Protein AF-A0A950BLM0-F1 (afdb_monomer)

Structure (mmCIF, N/CA/C/O backbone):
data_AF-A0A950BLM0-F1
#
_entry.id   AF-A0A950BLM0-F1
#
loop_
_atom_site.group_PDB
_atom_site.id
_atom_site.type_symbol
_atom_site.label_atom_id
_atom_site.label_alt_id
_atom_site.label_comp_id
_atom_site.label_asym_id
_atom_site.label_entity_id
_atom_site.label_seq_id
_atom_site.pdbx_PDB_ins_code
_atom_site.Cartn_x
_atom_site.Cartn_y
_atom_site.Cartn_z
_atom_site.occupancy
_atom_site.B_iso_or_equiv
_atom_site.auth_seq_id
_atom_site.auth_comp_id
_atom_site.auth_asym_id
_atom_site.auth_atom_id
_atom_site.pdbx_PDB_model_num
ATOM 1 N N . MET A 1 1 ? -5.451 -2.356 33.568 1.00 40.09 1 MET A N 1
ATOM 2 C CA . MET A 1 1 ? -4.604 -2.262 32.360 1.00 40.09 1 MET A CA 1
ATOM 3 C C . MET A 1 1 ? -5.274 -1.228 31.482 1.00 40.09 1 MET A C 1
ATOM 5 O O . MET A 1 1 ? -6.328 -1.508 30.925 1.00 40.09 1 MET A O 1
ATOM 9 N N . ASP A 1 2 ? -4.765 -0.004 31.551 1.00 36.59 2 ASP A N 1
ATOM 10 C CA . ASP A 1 2 ? -5.506 1.222 31.256 1.00 36.59 2 ASP A CA 1
ATOM 11 C C . ASP A 1 2 ? -5.728 1.455 29.759 1.00 36.59 2 ASP A C 1
ATOM 13 O O . ASP A 1 2 ? -4.790 1.488 28.964 1.00 36.59 2 ASP A O 1
ATOM 17 N N . GLY A 1 3 ? -6.993 1.670 29.387 1.00 40.91 3 GLY A N 1
ATOM 18 C CA . GLY A 1 3 ? -7.473 1.937 28.026 1.00 40.91 3 GLY A CA 1
ATOM 19 C C . GLY A 1 3 ? -7.147 3.334 27.482 1.00 40.91 3 GLY A C 1
ATOM 20 O O . GLY A 1 3 ? -7.901 3.861 26.670 1.00 40.91 3 GLY A O 1
ATOM 21 N N . GLN A 1 4 ? -6.048 3.949 27.924 1.00 41.41 4 GLN A N 1
ATOM 22 C CA . GLN A 1 4 ? -5.663 5.320 27.560 1.00 41.41 4 GLN A CA 1
ATOM 23 C C . GLN A 1 4 ? -4.484 5.407 26.577 1.00 41.41 4 GLN A C 1
ATOM 25 O O . GLN A 1 4 ? -4.207 6.484 26.066 1.00 41.41 4 GLN A O 1
ATOM 30 N N . GLN A 1 5 ? -3.824 4.292 26.239 1.00 42.59 5 GLN A N 1
ATOM 31 C CA . GLN A 1 5 ? -2.634 4.306 25.368 1.00 42.59 5 GLN A CA 1
ATOM 32 C C . GLN A 1 5 ? -2.903 4.181 23.856 1.00 42.59 5 GLN A C 1
ATOM 34 O O . GLN A 1 5 ? -1.958 4.269 23.079 1.00 42.59 5 GLN A O 1
ATOM 39 N N . VAL A 1 6 ? -4.155 4.032 23.404 1.00 50.41 6 VAL A N 1
ATOM 40 C CA . VAL A 1 6 ? -4.486 3.982 21.955 1.00 50.41 6 VAL A CA 1
ATOM 41 C C . VAL A 1 6 ? -5.166 5.266 21.460 1.00 50.41 6 VAL A C 1
ATOM 43 O O . VAL A 1 6 ? -5.823 5.284 20.425 1.00 50.41 6 VAL A O 1
ATOM 46 N N . GLN A 1 7 ? -5.019 6.366 22.201 1.00 44.97 7 GLN A N 1
ATOM 47 C CA . GLN A 1 7 ? -5.589 7.665 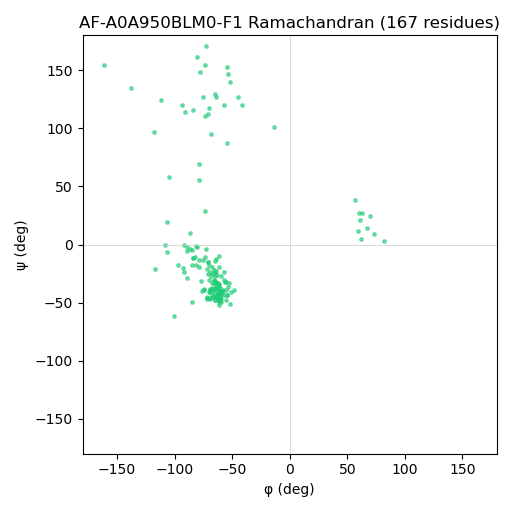21.818 1.00 44.97 7 GLN A CA 1
ATOM 48 C C . GLN A 1 7 ? -4.756 8.383 20.744 1.00 44.97 7 GLN A C 1
ATOM 50 O O . GLN A 1 7 ? -5.305 9.170 19.982 1.00 44.97 7 GLN A O 1
ATOM 55 N N . ASP A 1 8 ? -3.489 8.000 20.566 1.00 51.66 8 ASP A N 1
ATOM 56 C CA . ASP A 1 8 ? -2.623 8.524 19.508 1.00 51.66 8 ASP A CA 1
ATOM 57 C C . ASP A 1 8 ? -2.438 7.497 18.389 1.00 51.66 8 ASP A C 1
ATOM 59 O O . ASP A 1 8 ? -1.326 7.097 18.037 1.00 51.66 8 ASP A O 1
ATOM 63 N N . ALA A 1 9 ? -3.543 7.062 17.776 1.00 57.28 9 ALA A N 1
ATOM 64 C CA . ALA A 1 9 ? -3.453 6.287 16.543 1.00 57.28 9 ALA A CA 1
ATOM 65 C C . ALA A 1 9 ? -2.790 7.082 15.409 1.00 57.28 9 ALA A C 1
ATOM 67 O O . ALA A 1 9 ? -2.467 6.484 14.394 1.00 57.28 9 ALA A O 1
ATOM 68 N N . GLY A 1 10 ? -2.556 8.389 15.571 1.00 65.44 10 GLY A N 1
ATOM 69 C CA . GLY A 1 10 ? -1.864 9.215 14.589 1.00 65.44 10 GLY A CA 1
ATOM 70 C C . GLY A 1 10 ? -2.580 9.243 13.244 1.00 65.44 10 GLY A C 1
ATOM 71 O O . GLY A 1 10 ? -1.902 9.317 12.239 1.00 65.44 10 GLY A O 1
ATOM 72 N N . ILE A 1 11 ? -3.904 9.054 13.224 1.00 75.62 11 ILE A N 1
ATOM 73 C CA . ILE A 1 11 ? -4.836 9.248 12.103 1.00 75.62 11 ILE A CA 1
ATOM 74 C C . ILE A 1 11 ? -6.260 9.353 12.677 1.00 75.62 11 ILE A C 1
ATOM 76 O O . ILE A 1 11 ? -6.544 8.813 13.747 1.00 75.62 11 ILE A O 1
ATOM 80 N N .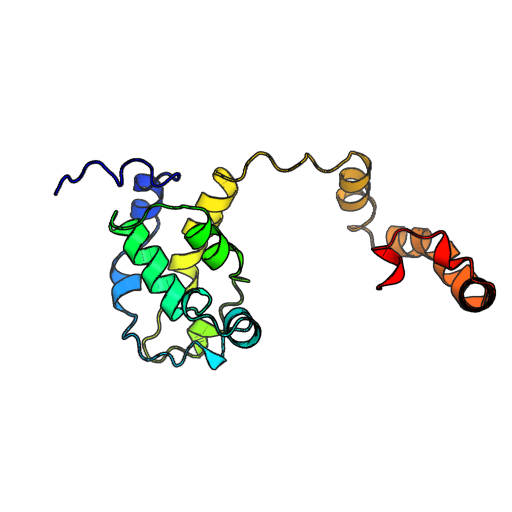 ASP A 1 12 ? -7.166 10.018 11.958 1.00 8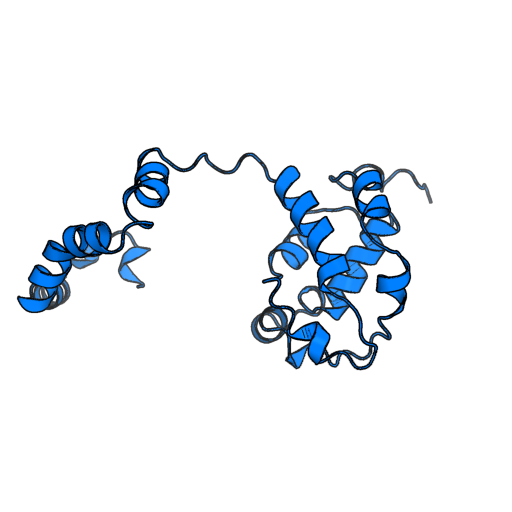4.19 12 ASP A N 1
ATOM 81 C CA . ASP A 1 12 ? -8.584 10.150 12.324 1.00 84.19 12 ASP A CA 1
ATOM 82 C C . ASP A 1 12 ? -9.325 8.796 12.222 1.00 84.19 12 ASP A C 1
ATOM 84 O O . ASP A 1 12 ? -9.778 8.379 11.148 1.00 84.19 12 ASP A O 1
ATOM 88 N N . LEU A 1 13 ? -9.417 8.088 13.356 1.00 83.06 13 LEU A N 1
ATOM 89 C CA . LEU A 1 13 ? -10.099 6.794 13.471 1.00 83.06 13 LEU A CA 1
ATOM 90 C C . LEU A 1 13 ? -11.615 6.890 13.248 1.00 83.06 13 LEU A C 1
ATOM 92 O O . LEU A 1 13 ? -12.205 5.944 12.722 1.00 83.06 13 LEU A O 1
ATOM 96 N N . ASP A 1 14 ? -12.251 8.007 13.610 1.00 85.88 14 ASP A N 1
ATOM 97 C CA . ASP A 1 14 ? -13.691 8.200 13.396 1.00 85.88 14 ASP A CA 1
ATOM 98 C C . ASP A 1 14 ? -14.003 8.265 11.897 1.00 85.88 14 ASP A C 1
ATOM 100 O O . ASP A 1 14 ? -14.901 7.580 11.395 1.00 85.88 14 ASP A O 1
ATOM 104 N N . TRP A 1 15 ? -13.204 9.028 11.146 1.00 87.56 15 TRP A N 1
ATOM 105 C CA . TRP A 1 15 ? -13.323 9.081 9.694 1.00 87.56 15 TRP A CA 1
ATOM 106 C C . TRP A 1 15 ? -13.102 7.709 9.046 1.00 87.56 15 TRP A C 1
ATOM 108 O O . TRP A 1 15 ? -13.882 7.322 8.172 1.00 87.56 15 TRP A O 1
ATOM 118 N N . LEU A 1 16 ? -12.079 6.959 9.478 1.00 87.56 16 LEU A N 1
ATOM 119 C CA . LEU A 1 16 ? -11.804 5.614 8.958 1.00 87.56 16 LEU A CA 1
ATOM 120 C C . LEU A 1 16 ? -12.976 4.660 9.198 1.00 87.56 16 LEU A C 1
ATOM 122 O O . LEU A 1 16 ? -13.421 3.982 8.271 1.00 87.56 16 LEU A O 1
ATOM 126 N N . THR A 1 17 ? -13.501 4.641 10.422 1.00 85.44 17 THR A N 1
ATOM 127 C CA . THR A 1 17 ? -14.585 3.733 10.822 1.00 85.44 17 THR A CA 1
ATOM 128 C C . THR A 1 17 ? -15.881 4.037 10.068 1.00 85.44 17 THR A C 1
ATOM 130 O O . THR A 1 17 ? -16.611 3.120 9.709 1.00 85.44 17 THR A O 1
ATOM 133 N N . ARG A 1 18 ? -16.142 5.306 9.721 1.00 90.06 18 ARG A N 1
ATOM 134 C CA . ARG A 1 18 ? -17.275 5.686 8.855 1.00 90.06 18 ARG A CA 1
ATOM 135 C C . ARG A 1 18 ? -17.105 5.289 7.387 1.00 90.06 18 ARG A C 1
ATOM 137 O O . ARG A 1 18 ? -18.093 5.259 6.654 1.00 90.06 18 ARG A O 1
ATOM 144 N N . LYS A 1 19 ? -15.874 5.056 6.923 1.00 92.06 19 LYS A N 1
ATOM 145 C CA . LYS A 1 19 ? -15.575 4.723 5.519 1.00 92.06 19 LYS A CA 1
ATOM 146 C C . LYS A 1 19 ? -15.429 3.232 5.251 1.00 92.06 19 LYS A C 1
ATOM 148 O O . LYS A 1 19 ? -15.517 2.845 4.089 1.00 92.06 19 LYS A O 1
ATOM 153 N N . ILE A 1 20 ? -15.226 2.417 6.281 1.00 92.56 20 ILE A N 1
ATOM 154 C CA . ILE A 1 20 ? -15.010 0.978 6.145 1.00 92.56 20 ILE A CA 1
ATOM 155 C C . ILE A 1 20 ? -16.199 0.218 6.732 1.00 92.56 20 ILE A C 1
ATOM 157 O O . ILE A 1 20 ? -16.519 0.358 7.909 1.00 92.56 20 ILE A O 1
ATOM 161 N N . GLU A 1 21 ? -16.822 -0.653 5.936 1.00 92.69 21 GLU A N 1
ATOM 162 C CA . GLU A 1 21 ? -17.779 -1.627 6.464 1.00 92.69 21 GLU A CA 1
ATOM 163 C C . GLU A 1 21 ? -17.034 -2.692 7.278 1.00 92.69 21 GLU A C 1
ATOM 165 O O . GLU A 1 21 ? -16.295 -3.507 6.726 1.00 92.69 21 GLU A O 1
ATOM 170 N N . TYR A 1 22 ? -17.247 -2.721 8.598 1.00 91.19 22 TYR A N 1
ATOM 171 C CA . TYR A 1 22 ? -16.517 -3.622 9.501 1.00 91.19 22 TYR A CA 1
ATOM 172 C C . TYR A 1 22 ? -16.659 -5.112 9.136 1.00 91.19 22 TYR A C 1
ATOM 174 O O . TYR A 1 22 ? -15.735 -5.902 9.333 1.00 91.19 22 TYR A O 1
ATOM 182 N N . ARG A 1 23 ? -17.796 -5.498 8.543 1.00 92.81 23 ARG A N 1
ATOM 183 C CA . ARG A 1 23 ? -18.049 -6.857 8.042 1.00 92.81 23 ARG A CA 1
ATOM 184 C C . ARG A 1 23 ? -16.995 -7.318 7.029 1.00 92.81 23 ARG A C 1
ATOM 186 O O . ARG A 1 23 ? -16.642 -8.491 7.042 1.00 92.81 23 ARG A O 1
ATOM 193 N N . ASN A 1 24 ? -16.424 -6.420 6.228 1.00 93.19 24 ASN A N 1
ATOM 194 C CA . ASN A 1 24 ? -15.436 -6.777 5.204 1.00 93.19 24 ASN A CA 1
ATOM 195 C C . ASN A 1 24 ? -14.144 -7.341 5.826 1.00 93.19 24 ASN A C 1
ATOM 197 O O . ASN A 1 24 ? -13.463 -8.161 5.217 1.00 93.19 24 ASN A O 1
ATOM 201 N N . PHE A 1 25 ? -13.814 -6.965 7.069 1.00 94.75 25 PHE A N 1
ATOM 202 C CA . PHE A 1 25 ? -12.714 -7.599 7.805 1.00 94.75 25 PHE A CA 1
ATOM 203 C C . PHE A 1 25 ? -13.035 -9.040 8.218 1.00 94.75 25 PHE A C 1
ATOM 205 O O . PHE A 1 25 ? -12.128 -9.861 8.340 1.00 94.75 25 PHE A O 1
ATOM 212 N N . GLN A 1 26 ? -14.311 -9.343 8.463 1.00 94.56 26 GLN A N 1
ATOM 213 C CA . GLN A 1 26 ? -14.782 -10.640 8.953 1.00 94.56 26 GLN A CA 1
ATOM 214 C C . GLN A 1 26 ? -14.921 -11.682 7.836 1.00 94.56 26 GLN A C 1
ATOM 216 O O . GLN A 1 26 ? -14.944 -12.874 8.123 1.00 94.56 26 GLN A O 1
ATOM 221 N N . GLU A 1 27 ? -14.959 -11.253 6.573 1.00 95.44 27 GLU A N 1
ATOM 222 C CA . GLU A 1 27 ? -14.938 -12.145 5.405 1.00 95.44 27 GLU A CA 1
ATOM 223 C C . GLU A 1 27 ? -13.613 -12.920 5.291 1.00 95.44 27 GLU A C 1
ATOM 225 O O . GLU A 1 27 ? -13.556 -14.003 4.709 1.00 95.44 27 GLU A O 1
ATOM 230 N N . CYS A 1 28 ? -12.524 -12.390 5.859 1.00 96.94 28 CYS A N 1
ATOM 231 C CA . CYS A 1 28 ? -11.229 -13.055 5.845 1.00 96.94 28 CYS A CA 1
ATOM 232 C C . CYS A 1 28 ? -11.199 -14.244 6.817 1.00 96.94 28 CYS A C 1
ATOM 234 O O . CYS A 1 28 ? -11.121 -14.073 8.031 1.00 96.94 28 CYS A O 1
ATOM 236 N N . ILE A 1 29 ? -11.143 -15.464 6.276 1.00 96.69 29 ILE A N 1
ATOM 237 C CA . ILE A 1 29 ? -11.006 -16.708 7.060 1.00 96.69 29 ILE A CA 1
ATOM 238 C C . ILE A 1 29 ? -9.550 -17.084 7.385 1.00 96.69 29 ILE A C 1
ATOM 240 O O . ILE A 1 29 ? -9.271 -18.198 7.816 1.00 96.69 29 ILE A O 1
ATOM 244 N N . HIS A 1 30 ? -8.593 -16.192 7.119 1.00 95.12 30 HIS A N 1
ATOM 245 C CA . HIS A 1 30 ? -7.168 -16.399 7.397 1.00 95.12 30 HIS A CA 1
ATOM 246 C C . HIS A 1 30 ? -6.480 -17.588 6.687 1.00 95.12 30 HIS A C 1
ATOM 248 O O . HIS A 1 30 ? -5.3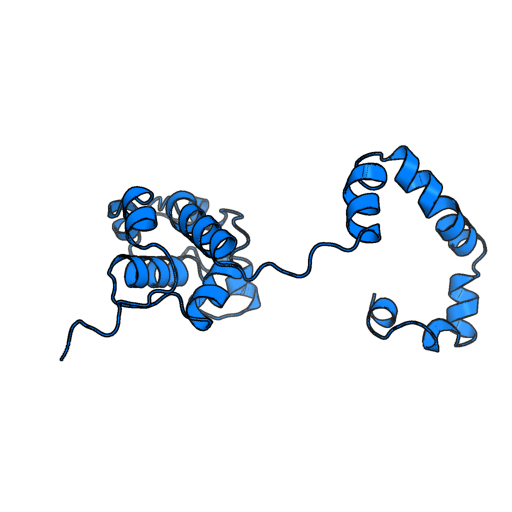80 -17.976 7.078 1.00 95.12 30 HIS A O 1
ATOM 254 N N . CYS A 1 31 ? -7.033 -18.098 5.581 1.00 96.75 31 CYS A N 1
ATOM 255 C CA . CYS A 1 31 ? -6.495 -19.263 4.859 1.00 96.75 31 CYS A CA 1
ATOM 256 C C . CYS A 1 31 ? -5.124 -19.047 4.187 1.00 96.75 31 CYS A C 1
ATOM 258 O O . CYS A 1 31 ? -4.396 -20.006 3.963 1.00 96.75 31 CYS A O 1
ATOM 260 N N . GLY A 1 32 ? -4.760 -17.803 3.858 1.00 96.00 32 GLY A N 1
ATOM 261 C CA . GLY A 1 32 ? -3.456 -17.472 3.274 1.00 96.00 32 GLY A CA 1
ATOM 262 C C . GLY A 1 32 ? -3.325 -17.682 1.759 1.00 96.00 32 GLY A C 1
ATOM 263 O O . GLY A 1 32 ? -2.264 -17.401 1.223 1.00 96.00 32 GLY A O 1
ATOM 264 N N . LEU A 1 33 ? -4.373 -18.080 1.028 1.00 97.38 33 LEU A N 1
ATOM 265 C CA . LEU A 1 33 ? -4.288 -18.262 -0.437 1.00 97.38 33 LEU A CA 1
ATOM 266 C C . LEU A 1 33 ? -3.886 -16.981 -1.193 1.00 97.38 33 LEU A C 1
ATOM 268 O O . LEU A 1 33 ? -3.274 -17.040 -2.253 1.00 97.38 33 LEU A O 1
ATOM 272 N N . CYS A 1 34 ? -4.183 -15.812 -0.626 1.00 97.81 34 CYS A N 1
ATOM 273 C CA . CYS A 1 34 ? -3.834 -14.524 -1.212 1.00 97.81 34 CYS A CA 1
ATOM 274 C C . CYS A 1 34 ? -2.329 -14.194 -1.178 1.00 97.81 34 CYS A C 1
ATOM 276 O O . CYS A 1 34 ? -1.920 -13.228 -1.822 1.00 97.81 34 CYS A O 1
ATOM 278 N N . THR A 1 35 ? -1.509 -14.905 -0.390 1.00 97.38 35 THR A N 1
ATOM 279 C CA . THR A 1 35 ? -0.104 -14.525 -0.159 1.00 97.38 35 THR A CA 1
ATOM 280 C C . THR A 1 35 ? 0.749 -14.711 -1.412 1.00 97.38 35 THR A C 1
ATOM 282 O O . THR A 1 35 ? 1.430 -13.772 -1.815 1.00 97.38 35 THR A O 1
ATOM 285 N N . ALA A 1 36 ? 0.631 -15.855 -2.091 1.00 96.38 36 ALA A N 1
ATOM 286 C CA . ALA A 1 36 ? 1.360 -16.147 -3.328 1.00 96.38 36 ALA A CA 1
ATOM 287 C C . ALA A 1 36 ? 0.991 -15.202 -4.488 1.00 96.38 36 ALA A C 1
ATOM 289 O O . ALA A 1 36 ? 1.802 -14.960 -5.375 1.00 96.38 36 ALA A O 1
ATOM 290 N N . SER A 1 37 ? -0.219 -14.637 -4.474 1.00 97.50 37 SER A N 1
ATOM 291 C CA . SER A 1 37 ? -0.670 -13.659 -5.475 1.00 97.50 37 SER A CA 1
ATOM 292 C C . SER A 1 37 ? -0.234 -12.226 -5.163 1.00 97.50 37 SER A C 1
ATOM 294 O O . SER A 1 37 ? -0.396 -11.339 -6.000 1.00 97.50 37 SER A O 1
ATOM 296 N N . CYS A 1 38 ? 0.280 -11.957 -3.960 1.00 98.12 38 CYS A N 1
ATOM 297 C CA . CYS A 1 38 ? 0.702 -10.621 -3.568 1.00 98.12 38 CYS A CA 1
ATOM 298 C C . CYS A 1 38 ? 2.182 -10.399 -3.903 1.00 98.12 38 CYS A C 1
ATOM 300 O O . CYS A 1 38 ? 3.036 -10.988 -3.240 1.00 98.12 38 CYS A O 1
ATOM 302 N N . PRO A 1 39 ? 2.517 -9.494 -4.842 1.00 97.88 39 PRO A N 1
ATOM 303 C CA . PRO A 1 39 ? 3.906 -9.291 -5.246 1.00 97.88 39 PRO A CA 1
ATOM 304 C C . PRO A 1 39 ? 4.768 -8.777 -4.092 1.00 97.88 39 PRO A C 1
ATOM 306 O O . PRO A 1 39 ? 5.890 -9.227 -3.924 1.00 97.88 39 PRO A O 1
ATOM 309 N N . THR A 1 40 ? 4.240 -7.895 -3.232 1.00 97.50 40 THR A N 1
ATOM 310 C CA . THR A 1 40 ? 5.007 -7.412 -2.077 1.00 97.50 40 THR A CA 1
ATOM 311 C C . THR A 1 40 ? 5.401 -8.557 -1.148 1.00 97.50 40 THR A C 1
ATOM 313 O O . THR A 1 40 ? 6.544 -8.612 -0.724 1.00 97.50 40 THR A O 1
ATOM 316 N N . TYR A 1 41 ? 4.475 -9.467 -0.840 1.00 97.88 41 TYR A N 1
ATOM 317 C CA . TYR A 1 41 ? 4.769 -10.596 0.038 1.00 97.88 41 TYR A CA 1
ATOM 318 C C . TYR A 1 41 ? 5.772 -11.561 -0.591 1.00 97.88 41 TYR A C 1
ATOM 320 O O . TYR A 1 41 ? 6.654 -12.045 0.107 1.00 97.88 41 TYR A O 1
ATOM 328 N N . VAL A 1 42 ? 5.654 -11.828 -1.894 1.00 97.69 42 VAL A N 1
ATOM 329 C CA . VAL A 1 42 ? 6.603 -12.690 -2.613 1.00 97.69 42 VAL A CA 1
ATOM 330 C C . VAL A 1 42 ? 8.026 -12.133 -2.520 1.00 97.69 42 VAL A C 1
ATOM 332 O O . VAL A 1 42 ? 8.957 -12.894 -2.279 1.00 97.69 42 VAL A O 1
ATOM 335 N N . GLU A 1 43 ? 8.182 -10.813 -2.630 1.00 97.81 43 GLU A N 1
ATOM 336 C CA . GLU A 1 43 ? 9.489 -10.158 -2.518 1.00 97.81 43 GLU A CA 1
ATOM 337 C C . GLU A 1 43 ? 9.990 -10.044 -1.070 1.00 97.81 43 GLU A C 1
ATOM 339 O O . GLU A 1 43 ? 11.183 -10.201 -0.815 1.00 97.81 43 GLU A O 1
ATOM 344 N N . THR A 1 44 ? 9.116 -9.738 -0.103 1.00 96.88 44 THR A N 1
ATOM 345 C CA . THR A 1 44 ? 9.551 -9.475 1.281 1.00 96.88 44 THR A CA 1
ATOM 346 C C . THR A 1 44 ? 9.555 -10.708 2.178 1.00 96.88 44 THR A C 1
ATOM 348 O O . THR A 1 44 ? 10.237 -10.704 3.201 1.00 96.88 44 THR A O 1
ATOM 351 N N . GLY A 1 45 ? 8.766 -11.737 1.860 1.00 97.00 45 GLY A N 1
ATOM 352 C CA . GLY A 1 45 ? 8.529 -12.912 2.706 1.00 97.00 45 GLY A CA 1
ATOM 353 C C . GLY A 1 45 ? 7.866 -12.604 4.057 1.00 97.00 45 GLY A C 1
ATOM 354 O O . GLY A 1 45 ? 7.707 -13.496 4.889 1.00 97.00 45 GLY A O 1
ATOM 355 N N . ASN A 1 46 ? 7.487 -11.348 4.311 1.00 97.25 46 ASN A N 1
ATOM 356 C CA . ASN A 1 46 ? 6.969 -10.902 5.596 1.00 97.25 46 ASN A CA 1
ATOM 357 C C . ASN A 1 46 ? 5.441 -10.979 5.604 1.00 97.25 46 ASN A C 1
ATOM 359 O O . ASN A 1 46 ? 4.777 -10.291 4.832 1.00 97.25 46 ASN A O 1
ATOM 363 N N . GLU A 1 47 ? 4.865 -11.766 6.515 1.00 97.12 47 GLU A N 1
ATOM 364 C CA . GLU A 1 47 ? 3.410 -11.926 6.618 1.00 97.12 47 GLU A CA 1
ATOM 365 C C . GLU A 1 47 ? 2.672 -10.592 6.795 1.00 97.12 47 GLU A C 1
ATOM 367 O O . GLU A 1 47 ? 1.581 -10.432 6.255 1.00 97.12 47 GLU A O 1
ATOM 372 N N . ASN A 1 48 ? 3.271 -9.603 7.462 1.00 97.31 48 ASN A N 1
ATOM 373 C CA . ASN A 1 48 ? 2.670 -8.276 7.627 1.00 97.31 48 ASN A CA 1
ATOM 374 C C . ASN A 1 48 ? 2.524 -7.507 6.300 1.00 97.31 48 ASN A C 1
ATOM 376 O O . ASN A 1 48 ? 1.680 -6.619 6.200 1.00 97.31 48 ASN A O 1
ATOM 380 N N . ASP A 1 49 ? 3.308 -7.858 5.276 1.00 97.56 49 ASP A N 1
ATOM 381 C CA . ASP A 1 49 ? 3.192 -7.325 3.912 1.00 97.56 49 ASP A CA 1
ATOM 382 C C . ASP A 1 49 ? 2.236 -8.142 3.032 1.00 97.56 49 ASP A C 1
ATOM 384 O O . ASP A 1 49 ? 1.936 -7.752 1.897 1.00 97.56 49 ASP A O 1
ATOM 388 N N . SER A 1 50 ? 1.730 -9.264 3.545 1.00 97.81 50 SER A N 1
ATOM 389 C CA . SER A 1 50 ? 0.721 -10.073 2.875 1.00 97.81 50 SER A CA 1
ATOM 390 C C . SER A 1 50 ? -0.653 -9.391 2.923 1.00 97.81 50 SER A C 1
ATOM 392 O O . SER A 1 50 ? -0.932 -8.604 3.832 1.00 97.81 50 SER A O 1
ATOM 394 N N . PRO A 1 51 ? -1.568 -9.680 1.977 1.00 97.88 51 PRO A N 1
ATOM 395 C CA . PRO A 1 51 ? -2.922 -9.131 2.021 1.00 97.88 51 PRO A CA 1
ATOM 396 C C . PRO A 1 51 ? -3.644 -9.543 3.310 1.00 97.88 51 PRO A C 1
ATOM 398 O O . PRO A 1 51 ? -4.300 -8.722 3.943 1.00 97.88 51 PRO A O 1
ATOM 401 N N . ARG A 1 52 ? -3.461 -10.793 3.751 1.00 97.56 52 ARG A N 1
ATOM 402 C CA . ARG A 1 52 ? -4.030 -11.309 5.002 1.00 97.56 52 ARG A CA 1
ATOM 403 C C . ARG A 1 52 ? -3.458 -10.588 6.221 1.00 97.56 52 ARG A C 1
ATOM 405 O O . ARG A 1 52 ? -4.226 -10.173 7.086 1.00 97.56 52 ARG A O 1
ATOM 412 N N . GLY A 1 53 ? -2.137 -10.428 6.294 1.00 97.56 53 GLY A N 1
ATOM 413 C CA . GLY A 1 53 ? -1.495 -9.721 7.401 1.00 97.56 53 GLY A CA 1
ATOM 414 C C . GLY A 1 53 ? -1.954 -8.270 7.479 1.00 97.56 53 GLY A C 1
ATOM 415 O O . GLY A 1 53 ? -2.338 -7.800 8.548 1.00 97.56 53 GLY A O 1
ATOM 416 N N . ARG A 1 54 ? -2.046 -7.584 6.334 1.00 97.88 54 ARG A N 1
ATOM 417 C CA . ARG A 1 54 ? -2.568 -6.213 6.261 1.00 97.88 54 ARG A CA 1
ATOM 418 C C . ARG A 1 54 ? -4.024 -6.101 6.689 1.00 97.88 54 ARG A C 1
ATOM 420 O O . ARG A 1 54 ? -4.342 -5.158 7.400 1.00 97.88 54 ARG A O 1
ATOM 427 N N . ILE A 1 55 ? -4.897 -7.043 6.318 1.00 97.81 55 ILE A N 1
ATOM 428 C CA . ILE A 1 55 ? -6.281 -7.084 6.828 1.00 97.81 55 ILE A CA 1
ATOM 429 C C . ILE A 1 55 ? -6.276 -7.101 8.359 1.00 97.81 55 ILE A C 1
ATOM 431 O O . ILE A 1 55 ? -7.037 -6.364 8.981 1.00 97.81 55 ILE A O 1
ATOM 435 N N . TYR A 1 56 ? -5.392 -7.891 8.969 1.00 96.62 56 TYR A N 1
ATOM 436 C CA . TYR A 1 56 ? -5.298 -7.981 10.422 1.00 96.62 56 TYR A CA 1
ATOM 437 C C . TYR A 1 56 ? -4.745 -6.704 11.063 1.00 96.62 56 TYR A C 1
ATOM 439 O O . TYR A 1 56 ? -5.277 -6.251 12.073 1.00 96.62 56 TYR A O 1
ATOM 447 N N . LEU A 1 57 ? -3.728 -6.087 10.452 1.00 96.62 57 LEU A N 1
ATOM 448 C CA . LEU A 1 57 ? -3.192 -4.797 10.893 1.00 96.62 57 LEU A CA 1
ATOM 449 C C . LEU A 1 57 ? -4.251 -3.693 10.805 1.00 96.62 57 LEU A C 1
ATOM 451 O O . LEU A 1 57 ? -4.460 -2.969 11.773 1.00 96.62 57 LEU A O 1
ATOM 455 N N . MET A 1 58 ? -4.952 -3.598 9.673 1.00 96.31 58 MET A N 1
ATOM 456 C CA . MET A 1 58 ? -6.037 -2.639 9.468 1.00 96.31 58 MET A CA 1
ATOM 457 C C . MET A 1 58 ? -7.157 -2.857 10.488 1.00 96.31 58 MET A C 1
ATOM 459 O O . MET A 1 58 ? -7.559 -1.910 11.156 1.00 96.31 58 MET A O 1
ATOM 463 N N . ARG A 1 59 ? -7.591 -4.106 10.697 1.00 95.69 59 ARG A N 1
ATOM 464 C CA . ARG A 1 59 ? -8.601 -4.434 11.709 1.00 95.69 59 ARG A CA 1
ATOM 465 C C . ARG A 1 59 ? -8.148 -4.053 13.117 1.00 95.69 59 ARG A C 1
ATOM 467 O O . ARG A 1 59 ? -8.923 -3.457 13.851 1.00 95.69 59 ARG A O 1
ATOM 474 N N . ALA A 1 60 ? -6.913 -4.374 13.500 1.00 94.44 60 ALA A N 1
ATOM 475 C CA . ALA A 1 60 ? -6.383 -4.038 14.821 1.00 94.44 60 ALA A CA 1
ATOM 476 C C . ALA A 1 60 ? -6.337 -2.521 15.059 1.00 94.44 60 ALA A C 1
ATOM 478 O O . ALA A 1 60 ? -6.560 -2.073 16.183 1.00 94.44 60 ALA A O 1
ATOM 479 N N . VAL A 1 61 ? -6.082 -1.740 14.008 1.00 93.44 61 VAL A N 1
ATOM 480 C CA . VAL A 1 61 ? -6.106 -0.275 14.067 1.00 93.44 61 VAL A CA 1
ATOM 481 C C . VAL A 1 61 ? -7.532 0.247 14.183 1.00 93.44 61 VAL A C 1
ATOM 483 O O . VAL A 1 61 ? -7.805 1.068 15.051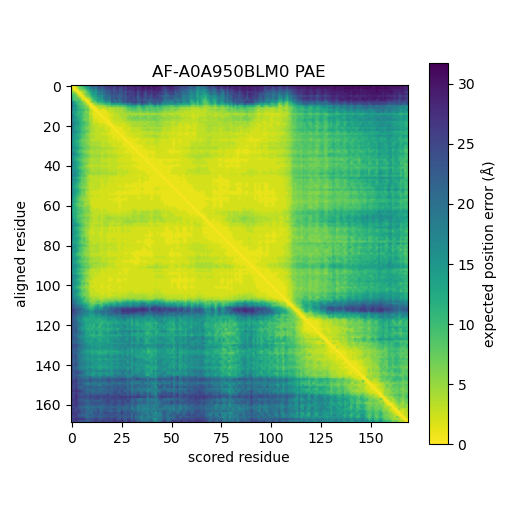 1.00 93.44 61 VAL A O 1
ATOM 486 N N . THR A 1 62 ? -8.458 -0.269 13.372 1.00 92.44 62 THR A N 1
ATOM 487 C CA . THR A 1 62 ? -9.884 0.081 13.459 1.00 92.44 62 THR A CA 1
ATOM 488 C C . THR A 1 62 ? -10.488 -0.296 14.816 1.00 92.44 62 THR A C 1
ATOM 490 O O . THR A 1 62 ? -11.289 0.457 15.354 1.00 92.44 62 THR A O 1
ATOM 493 N N . ASP A 1 63 ? -10.061 -1.413 15.409 1.00 91.25 63 ASP A N 1
ATOM 494 C CA . ASP A 1 63 ? -10.475 -1.854 16.747 1.00 91.25 63 ASP A CA 1
ATOM 495 C C . ASP A 1 63 ? -9.851 -1.016 17.880 1.00 91.25 63 ASP A C 1
ATOM 497 O O . ASP A 1 63 ? -10.114 -1.287 19.052 1.00 91.25 63 ASP A O 1
ATOM 501 N N . GLY A 1 64 ? -8.970 -0.058 17.569 1.00 88.44 64 GLY A N 1
ATOM 502 C CA . GLY A 1 64 ? -8.242 0.711 18.577 1.00 88.44 64 GLY A CA 1
ATOM 503 C C . GLY A 1 64 ? -7.326 -0.158 19.443 1.00 88.44 64 GLY A C 1
ATOM 504 O O . GLY A 1 64 ? -7.071 0.180 20.593 1.00 88.44 64 GLY A O 1
ATOM 505 N N . ARG A 1 65 ? -6.840 -1.296 18.927 1.00 90.12 65 ARG A N 1
ATOM 506 C CA . ARG A 1 65 ? -5.837 -2.144 19.603 1.00 90.12 65 ARG A CA 1
ATOM 507 C C . ARG A 1 65 ? -4.409 -1.801 19.192 1.00 90.12 65 ARG A C 1
ATOM 509 O O . ARG A 1 65 ? -3.470 -2.173 19.888 1.00 90.12 65 ARG A O 1
ATOM 516 N N . LEU A 1 66 ? -4.244 -1.134 18.051 1.00 90.56 66 LEU A N 1
ATOM 517 C CA . LEU A 1 66 ? -2.952 -0.769 17.484 1.00 90.56 66 LEU A CA 1
ATOM 518 C C . LEU A 1 66 ? -3.009 0.666 16.947 1.00 90.56 66 LEU A C 1
ATOM 520 O O . LEU A 1 66 ? -3.954 1.030 16.258 1.00 90.56 66 LEU A O 1
ATOM 524 N N . GLY A 1 67 ? -1.997 1.484 17.236 1.00 88.88 67 GLY A N 1
ATOM 525 C CA . GLY A 1 67 ? -1.879 2.814 16.631 1.00 88.88 67 GLY A CA 1
ATOM 526 C C . GLY A 1 67 ? -1.288 2.768 15.216 1.00 88.88 67 GLY A C 1
ATOM 527 O O . GLY A 1 67 ? -0.602 1.808 14.852 1.00 88.88 67 GLY A O 1
ATOM 528 N N . MET A 1 68 ? -1.471 3.828 14.420 1.00 88.81 68 MET A N 1
ATOM 529 C CA . MET A 1 68 ? -0.828 3.986 13.106 1.00 88.81 68 MET A CA 1
ATOM 530 C C . MET A 1 68 ? 0.628 4.454 13.210 1.00 88.81 68 MET A C 1
ATOM 532 O O . MET A 1 68 ? 1.043 5.450 12.612 1.00 88.81 68 MET A O 1
ATOM 536 N N . GLY A 1 69 ? 1.422 3.691 13.961 1.00 88.06 69 GLY A N 1
ATOM 537 C CA . GLY A 1 69 ? 2.857 3.905 14.106 1.00 88.06 69 GLY A CA 1
ATOM 538 C C . GLY A 1 69 ? 3.662 3.526 12.850 1.00 88.06 69 GLY A C 1
ATOM 539 O O . GLY A 1 69 ? 3.135 2.878 11.939 1.00 88.06 69 GLY A O 1
ATOM 540 N N . PRO A 1 70 ? 4.967 3.865 12.806 1.00 88.44 70 PRO A N 1
ATOM 541 C CA . PRO A 1 70 ? 5.820 3.703 11.622 1.00 88.44 70 PRO A CA 1
ATOM 542 C C . PRO A 1 70 ? 5.837 2.288 11.030 1.00 88.44 70 PRO A C 1
ATOM 544 O O . PRO A 1 70 ? 5.849 2.131 9.812 1.00 88.44 70 PRO A O 1
ATOM 547 N N . HIS A 1 71 ? 5.788 1.253 11.874 1.00 91.00 71 HIS A N 1
ATOM 548 C CA . HIS A 1 71 ? 5.771 -0.140 11.422 1.00 91.00 71 HIS A CA 1
ATOM 549 C C . HIS A 1 71 ? 4.502 -0.482 10.638 1.00 91.00 71 HIS A C 1
ATOM 551 O O . HIS A 1 71 ? 4.581 -1.031 9.541 1.00 91.00 71 HIS A O 1
ATOM 557 N N . VAL A 1 72 ? 3.328 -0.118 11.161 1.00 93.31 72 VAL A N 1
ATOM 558 C CA . VAL A 1 72 ? 2.062 -0.393 10.474 1.00 93.31 72 VAL A CA 1
ATOM 559 C C . VAL A 1 72 ? 1.959 0.439 9.203 1.00 93.31 72 VAL A C 1
ATOM 561 O O . VAL A 1 72 ? 1.628 -0.105 8.151 1.00 93.31 72 VAL A O 1
ATOM 564 N N . ARG A 1 73 ? 2.327 1.729 9.274 1.00 93.25 73 ARG A N 1
ATOM 565 C CA . ARG A 1 73 ? 2.390 2.611 8.100 1.00 93.25 73 ARG A CA 1
ATOM 566 C C . ARG A 1 73 ? 3.214 1.979 6.988 1.00 93.25 73 ARG A C 1
ATOM 568 O O . ARG A 1 73 ? 2.711 1.816 5.883 1.00 93.25 73 ARG A O 1
ATOM 575 N N . ARG A 1 74 ? 4.428 1.523 7.304 1.00 94.00 74 ARG A N 1
ATOM 576 C CA . ARG A 1 74 ? 5.333 0.890 6.343 1.00 94.00 74 ARG A CA 1
ATOM 577 C C . ARG A 1 74 ? 4.694 -0.306 5.633 1.00 94.00 74 ARG A C 1
ATOM 579 O O . ARG 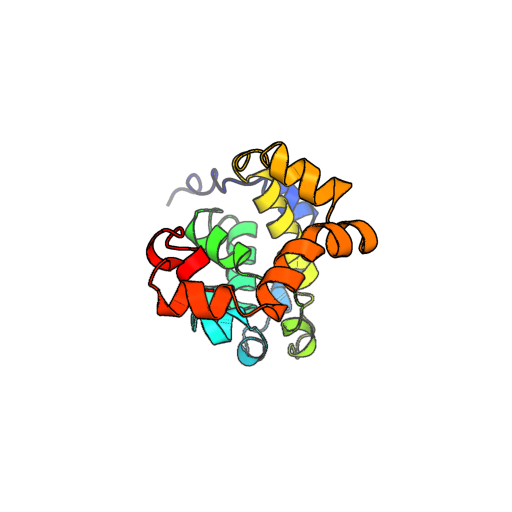A 1 74 ? 4.778 -0.398 4.408 1.00 94.00 74 ARG A O 1
ATOM 586 N N . HIS A 1 75 ? 4.055 -1.202 6.382 1.00 96.81 75 HIS A N 1
ATOM 587 C CA . HIS A 1 75 ? 3.411 -2.390 5.817 1.00 96.81 75 HIS A CA 1
ATOM 588 C C . HIS A 1 75 ? 2.237 -2.035 4.895 1.00 96.81 75 HIS A C 1
ATOM 590 O O . HIS A 1 75 ? 2.070 -2.658 3.843 1.00 96.81 75 HIS A O 1
ATOM 596 N N . LEU A 1 76 ? 1.448 -1.012 5.239 1.00 96.25 76 LEU A N 1
ATOM 597 C CA . LEU A 1 76 ? 0.332 -0.538 4.414 1.00 96.25 76 LEU A CA 1
ATOM 598 C C . LEU A 1 76 ? 0.803 0.251 3.179 1.00 96.25 76 LEU A C 1
ATOM 600 O O . LEU A 1 76 ? 0.265 0.056 2.091 1.00 96.25 76 LEU A O 1
ATOM 604 N N . GLU A 1 77 ? 1.840 1.080 3.309 1.00 94.50 77 GLU A N 1
ATOM 605 C CA . GLU A 1 77 ? 2.451 1.843 2.207 1.00 94.50 77 GLU A CA 1
ATOM 606 C C . GLU A 1 77 ? 3.070 0.943 1.137 1.00 94.50 77 GLU A C 1
ATOM 608 O O . GLU A 1 77 ? 3.034 1.265 -0.049 1.00 94.50 77 GLU A O 1
ATOM 613 N N . LEU A 1 78 ? 3.598 -0.214 1.539 1.00 95.94 78 LEU A N 1
ATOM 614 C CA . LEU A 1 78 ? 4.105 -1.228 0.618 1.00 95.94 78 LEU A CA 1
ATOM 615 C C . LEU A 1 78 ? 3.023 -1.851 -0.273 1.00 95.94 78 LEU A C 1
ATOM 617 O O . LEU A 1 78 ? 3.346 -2.539 -1.245 1.00 95.94 78 LEU A O 1
ATOM 621 N N . CYS A 1 79 ? 1.743 -1.659 0.050 1.00 97.25 79 CYS A N 1
ATOM 622 C CA . CYS A 1 79 ? 0.663 -2.163 -0.774 1.00 97.25 79 CYS A CA 1
ATOM 623 C C . CYS A 1 79 ? 0.585 -1.379 -2.088 1.00 97.25 79 CYS A C 1
ATOM 625 O O . CYS A 1 79 ? 0.275 -0.186 -2.110 1.00 97.25 79 CYS A O 1
ATOM 627 N N . LEU A 1 80 ? 0.785 -2.074 -3.207 1.00 96.81 80 LEU A N 1
ATOM 628 C CA . LEU A 1 80 ? 0.684 -1.483 -4.545 1.00 96.81 80 LEU A CA 1
ATOM 629 C C . LEU A 1 80 ? -0.761 -1.194 -4.982 1.00 96.81 80 LEU A C 1
ATOM 631 O O . LEU A 1 80 ? -0.955 -0.521 -5.983 1.00 96.81 80 LEU A O 1
ATOM 635 N N . ASP A 1 81 ? -1.760 -1.683 -4.238 1.00 96.50 81 ASP A N 1
ATOM 636 C CA . ASP A 1 81 ? -3.187 -1.590 -4.590 1.00 96.50 81 ASP A CA 1
ATOM 637 C C . ASP A 1 81 ? -3.526 -2.202 -5.972 1.00 96.50 81 ASP A C 1
ATOM 639 O O . ASP A 1 81 ? -4.340 -1.697 -6.737 1.00 96.50 81 ASP A O 1
ATOM 643 N N . CYS A 1 82 ? -2.872 -3.324 -6.305 1.00 97.06 82 CYS A N 1
ATOM 644 C CA . CYS A 1 82 ? -3.056 -4.043 -7.576 1.00 97.06 82 CYS A CA 1
ATOM 645 C C . CYS A 1 82 ? -4.245 -5.021 -7.594 1.00 97.06 82 CYS A C 1
ATOM 647 O O . CYS A 1 82 ? -4.592 -5.534 -8.653 1.00 97.06 82 CYS A O 1
ATOM 649 N N . ARG A 1 83 ? -4.838 -5.318 -6.428 1.00 97.38 83 ARG A N 1
ATOM 650 C CA . ARG A 1 83 ? -6.013 -6.200 -6.236 1.00 97.38 83 ARG A CA 1
ATOM 651 C C . ARG A 1 83 ? -5.884 -7.657 -6.693 1.00 97.38 83 ARG A C 1
ATOM 653 O O . ARG A 1 83 ? -6.867 -8.388 -6.649 1.00 97.38 83 ARG A O 1
ATOM 660 N N . ALA A 1 84 ? -4.682 -8.136 -7.011 1.00 97.88 84 ALA A N 1
ATOM 661 C CA . ALA A 1 84 ? -4.447 -9.553 -7.322 1.00 97.88 84 ALA A CA 1
ATOM 662 C C . ALA A 1 84 ? -4.871 -10.511 -6.186 1.00 97.88 84 ALA A C 1
ATOM 664 O O . ALA A 1 84 ? -5.167 -11.678 -6.416 1.00 97.88 84 ALA A O 1
ATOM 665 N N . CYS A 1 85 ? -4.919 -10.021 -4.945 1.00 98.00 85 CYS A N 1
ATOM 666 C CA . CYS A 1 85 ? -5.385 -10.784 -3.793 1.00 98.00 85 CYS A CA 1
ATOM 667 C C . CYS A 1 85 ? -6.897 -11.049 -3.781 1.00 98.00 85 CYS A C 1
ATOM 669 O O . CYS A 1 85 ? -7.308 -12.029 -3.165 1.00 98.00 85 CYS A O 1
ATOM 671 N N . GLU A 1 86 ? -7.713 -10.209 -4.427 1.00 98.00 86 GLU A N 1
ATOM 672 C CA . GLU A 1 86 ? -9.173 -10.368 -4.446 1.00 98.00 86 GLU A CA 1
ATOM 673 C C . GLU A 1 86 ? -9.576 -11.560 -5.317 1.00 98.00 86 GLU A C 1
ATOM 675 O O . GLU A 1 86 ? -10.357 -12.400 -4.880 1.00 98.00 86 GLU A O 1
ATOM 680 N N . SER A 1 87 ? -8.982 -11.690 -6.509 1.00 97.25 87 SER A N 1
ATOM 681 C CA . SER A 1 87 ? -9.248 -12.818 -7.414 1.00 97.25 87 SER A CA 1
ATOM 682 C C . SER A 1 87 ? -8.780 -14.159 -6.847 1.00 97.25 87 SER A C 1
ATOM 684 O O . SER A 1 87 ? -9.387 -15.189 -7.120 1.00 97.25 87 SER A O 1
ATOM 686 N N . ALA A 1 88 ? -7.719 -14.151 -6.039 1.00 97.38 88 ALA A N 1
ATOM 687 C CA . A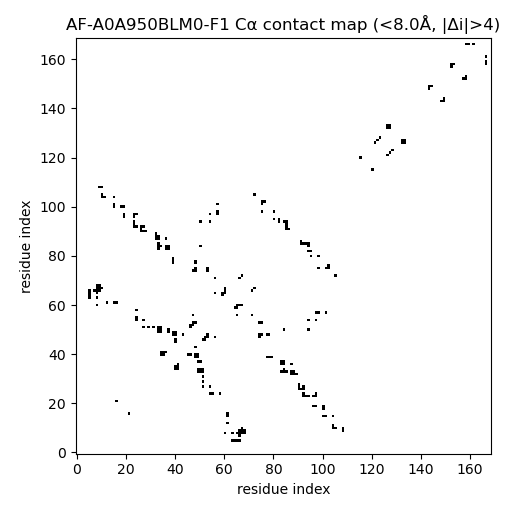LA A 1 88 ? -7.214 -15.337 -5.356 1.00 97.38 88 ALA A CA 1
ATOM 688 C C . ALA A 1 88 ? -8.023 -15.717 -4.102 1.00 97.38 88 ALA A C 1
ATOM 690 O O . ALA A 1 88 ? -7.819 -16.797 -3.544 1.00 97.38 88 ALA A O 1
ATOM 691 N N . CYS A 1 89 ? -8.896 -14.834 -3.604 1.00 97.62 89 CYS A N 1
ATOM 692 C CA . CYS A 1 89 ? -9.587 -15.039 -2.339 1.00 97.62 89 CYS A CA 1
ATOM 693 C C . CYS A 1 89 ? -10.839 -15.917 -2.517 1.00 97.62 89 CYS A C 1
ATOM 695 O O . CYS A 1 89 ? -11.815 -15.462 -3.113 1.00 97.62 89 CYS A O 1
ATOM 697 N N . PRO A 1 90 ? -10.894 -17.126 -1.924 1.00 96.62 90 PRO A N 1
ATOM 698 C CA . PRO A 1 90 ? -12.087 -17.971 -2.011 1.00 96.62 90 PRO A CA 1
ATOM 699 C C . PRO A 1 90 ? -13.275 -17.403 -1.220 1.00 96.62 90 PRO A C 1
ATOM 701 O O . PRO A 1 90 ? -14.422 -17.715 -1.518 1.00 96.62 90 PRO A O 1
ATOM 704 N N . SER A 1 91 ? -13.006 -16.567 -0.214 1.00 96.19 91 SER A N 1
ATOM 705 C CA . SER A 1 91 ? -14.026 -15.916 0.615 1.00 96.19 91 SER A CA 1
ATOM 706 C C . SER A 1 91 ? -14.566 -14.623 0.003 1.00 96.19 91 SER A C 1
ATOM 708 O O . SER A 1 91 ? -15.468 -14.023 0.574 1.00 96.19 91 SER A O 1
ATOM 710 N N . GLY A 1 92 ? -14.012 -14.177 -1.131 1.00 95.00 92 GLY A N 1
ATOM 711 C CA . GLY A 1 92 ? -14.479 -12.976 -1.823 1.00 95.00 92 GLY A CA 1
ATOM 712 C C . GLY A 1 92 ? -14.183 -11.658 -1.102 1.00 95.00 92 GLY A C 1
ATOM 713 O O . GLY A 1 92 ? -14.885 -10.680 -1.345 1.00 95.00 92 GLY A O 1
ATOM 714 N N . VAL A 1 93 ? -13.156 -11.610 -0.241 1.00 97.19 93 VAL A N 1
ATOM 715 C CA . VAL A 1 93 ? -12.799 -10.395 0.511 1.00 97.19 93 VAL A CA 1
ATOM 716 C C . VAL A 1 93 ? -12.534 -9.237 -0.449 1.00 97.19 93 VAL A C 1
ATOM 718 O O . VAL A 1 93 ? -11.593 -9.277 -1.247 1.00 97.19 93 VAL A O 1
ATOM 721 N N . ARG A 1 94 ? -13.310 -8.159 -0.314 1.00 95.88 94 ARG A N 1
ATOM 722 C CA . ARG A 1 94 ? -13.141 -6.924 -1.100 1.00 95.88 94 ARG A CA 1
ATOM 723 C C . ARG A 1 94 ? -11.999 -6.062 -0.557 1.00 95.88 94 ARG A C 1
ATOM 725 O O . ARG A 1 94 ? -12.229 -4.994 0.016 1.00 95.88 94 ARG A O 1
ATOM 732 N N . TYR A 1 95 ? -10.766 -6.534 -0.720 1.00 97.06 95 TYR A N 1
ATOM 733 C CA . TYR A 1 95 ? -9.553 -5.940 -0.148 1.00 97.06 95 TYR A CA 1
ATOM 734 C C . TYR A 1 95 ? -9.396 -4.434 -0.426 1.00 97.06 95 TYR A C 1
ATOM 736 O O . TYR A 1 95 ? -9.030 -3.685 0.478 1.00 97.06 95 TYR A O 1
ATOM 744 N N . GLY A 1 96 ? -9.715 -3.968 -1.635 1.00 96.38 96 GLY A N 1
ATOM 745 C CA . GLY A 1 96 ? -9.659 -2.557 -2.030 1.00 96.38 96 GLY A CA 1
ATOM 746 C C . GLY A 1 96 ? -10.458 -1.648 -1.098 1.00 96.38 96 GLY A C 1
ATOM 747 O O . GLY A 1 96 ? -9.947 -0.639 -0.620 1.00 96.38 96 GLY A O 1
ATOM 748 N N . THR A 1 97 ? -11.668 -2.075 -0.723 1.00 95.38 97 THR A N 1
ATOM 749 C CA . THR A 1 97 ? -12.542 -1.314 0.191 1.00 95.38 97 THR A CA 1
ATOM 750 C C . THR A 1 97 ? -11.951 -1.149 1.591 1.00 95.38 97 THR A C 1
ATOM 752 O O . THR A 1 97 ? -12.312 -0.214 2.302 1.00 95.38 97 THR A O 1
ATOM 755 N N . LEU A 1 98 ? -11.032 -2.040 1.977 1.00 96.75 98 LEU A N 1
ATOM 756 C CA . LEU A 1 98 ? -10.306 -1.963 3.238 1.00 96.75 98 LEU A CA 1
ATOM 757 C C . LEU A 1 98 ? -9.077 -1.060 3.106 1.00 96.75 98 LEU A C 1
ATOM 759 O O . LEU A 1 98 ? -8.893 -0.173 3.927 1.00 96.75 98 LEU A O 1
ATOM 763 N N . ILE A 1 99 ? -8.237 -1.256 2.084 1.00 97.00 99 ILE A N 1
ATOM 764 C CA . ILE A 1 99 ? -6.947 -0.552 1.976 1.00 97.00 99 ILE A CA 1
ATOM 765 C C . ILE A 1 99 ? -7.076 0.905 1.512 1.00 97.00 99 ILE A C 1
ATOM 767 O O . ILE A 1 99 ? -6.270 1.746 1.915 1.00 97.00 99 ILE A O 1
ATOM 771 N N . GLU A 1 100 ? -8.073 1.231 0.685 1.00 95.75 100 GLU A N 1
ATOM 772 C CA . GLU A 1 100 ? -8.240 2.571 0.111 1.00 95.75 100 GLU A CA 1
ATOM 773 C C . GLU A 1 100 ? -8.403 3.662 1.189 1.00 95.75 100 GLU A C 1
ATOM 775 O O . GLU A 1 100 ? -7.646 4.641 1.148 1.00 95.75 100 GLU A O 1
ATOM 780 N N . PRO A 1 101 ? -9.295 3.527 2.199 1.00 94.69 101 PRO A N 1
ATOM 781 C CA . PRO A 1 101 ? -9.410 4.533 3.253 1.00 94.69 101 PRO A CA 1
ATOM 782 C C . PRO A 1 101 ? -8.123 4.683 4.064 1.00 94.69 101 PRO A C 1
ATOM 784 O O . PRO A 1 101 ? -7.729 5.807 4.372 1.00 94.69 101 PRO A O 1
ATOM 787 N N . PHE A 1 102 ? -7.415 3.583 4.341 1.00 94.25 102 PHE A N 1
ATOM 788 C CA . PHE A 1 102 ? -6.117 3.637 5.016 1.00 94.25 102 PHE A CA 1
ATOM 789 C C . PHE A 1 102 ? -5.079 4.404 4.195 1.00 94.25 102 PHE A C 1
ATOM 791 O O . PHE A 1 102 ? -4.380 5.249 4.747 1.00 94.25 102 PHE A O 1
ATOM 798 N N . LYS A 1 103 ? -5.005 4.196 2.876 1.00 92.81 103 LYS A N 1
ATOM 799 C CA . LYS A 1 103 ? -4.105 4.970 2.006 1.00 92.81 103 LYS A CA 1
ATOM 800 C C . LYS A 1 103 ? -4.420 6.462 2.010 1.00 92.81 103 LYS A C 1
ATOM 802 O O . LYS A 1 103 ? -3.500 7.274 2.065 1.00 92.81 103 LYS A O 1
ATOM 807 N N . ILE A 1 104 ? -5.700 6.829 1.984 1.00 91.44 104 ILE A N 1
ATOM 808 C CA . ILE A 1 104 ? -6.125 8.232 2.073 1.00 91.44 104 ILE A CA 1
ATOM 809 C C . ILE A 1 104 ? -5.734 8.824 3.432 1.00 91.44 104 ILE A C 1
ATOM 811 O O . ILE A 1 104 ? -5.221 9.943 3.481 1.00 91.44 104 ILE A O 1
ATOM 815 N N . ALA A 1 105 ? -5.950 8.087 4.524 1.00 89.56 105 ALA A N 1
ATOM 816 C CA . ALA A 1 105 ? -5.554 8.519 5.861 1.00 89.56 105 ALA A CA 1
ATOM 817 C C . ALA A 1 105 ? -4.035 8.737 5.938 1.00 89.56 105 ALA A C 1
ATOM 819 O O . ALA A 1 105 ? -3.603 9.817 6.325 1.00 89.56 105 ALA A O 1
ATOM 820 N N . LEU A 1 106 ? -3.232 7.783 5.453 1.00 87.56 106 LEU A N 1
ATOM 821 C CA . LEU A 1 106 ? -1.769 7.888 5.391 1.00 87.56 106 LEU A CA 1
ATOM 822 C C . LEU A 1 106 ? -1.290 9.095 4.577 1.00 87.56 106 LEU A C 1
ATOM 824 O O . LEU A 1 106 ? -0.329 9.746 4.972 1.00 87.56 106 LEU A O 1
ATOM 828 N N . GLN A 1 107 ? -1.948 9.410 3.458 1.00 84.31 107 GLN A N 1
ATOM 829 C CA . GLN A 1 107 ? -1.593 10.563 2.625 1.00 84.31 107 GLN A CA 1
ATOM 830 C C . GLN A 1 107 ? -1.905 11.903 3.291 1.00 84.31 107 GLN A C 1
ATOM 832 O O . GLN A 1 107 ? -1.121 12.838 3.156 1.00 84.31 107 GLN A O 1
ATOM 837 N N . LYS A 1 108 ? -3.038 12.014 3.994 1.00 81.88 108 LYS A N 1
ATOM 838 C CA . LYS A 1 108 ? -3.394 13.233 4.743 1.00 81.88 108 LYS A CA 1
ATOM 839 C C . LYS A 1 108 ? -2.417 13.504 5.880 1.00 81.88 108 LYS A C 1
ATOM 841 O O . LYS A 1 108 ? -2.112 14.655 6.166 1.00 81.88 108 LYS A O 1
ATOM 846 N N . ASP A 1 109 ? -1.938 12.426 6.480 1.00 75.19 109 ASP A N 1
ATOM 847 C CA . ASP A 1 109 ? -1.015 12.435 7.603 1.00 75.19 109 ASP A CA 1
ATOM 848 C C . ASP A 1 109 ? 0.458 12.384 7.181 1.00 75.19 109 ASP A C 1
ATOM 850 O O . ASP A 1 109 ? 1.359 12.345 8.022 1.00 75.19 109 ASP A O 1
ATOM 854 N N . ALA A 1 110 ? 0.728 12.337 5.875 1.00 68.31 110 ALA A N 1
ATOM 855 C CA . ALA A 1 110 ? 2.084 12.406 5.379 1.00 68.31 110 ALA A CA 1
ATOM 856 C C . ALA A 1 110 ? 2.637 13.796 5.727 1.00 68.31 110 ALA A C 1
ATOM 858 O O . ALA A 1 110 ? 1.992 14.804 5.407 1.00 68.31 110 ALA A O 1
ATOM 859 N N . PRO A 1 111 ? 3.832 13.895 6.347 1.00 63.09 111 PRO A N 1
ATOM 860 C CA . PRO A 1 111 ? 4.499 15.184 6.468 1.00 63.09 111 PRO A CA 1
ATOM 861 C C . PRO A 1 111 ? 4.565 15.785 5.069 1.00 63.09 111 PRO A C 1
ATOM 863 O O . PRO A 1 111 ? 4.783 15.033 4.120 1.00 63.09 111 PRO A O 1
ATOM 866 N N . ALA A 1 112 ? 4.335 17.096 4.932 1.00 57.75 112 ALA A N 1
ATOM 867 C CA . ALA A 1 112 ? 4.322 17.789 3.645 1.00 57.75 112 ALA A CA 1
ATOM 868 C C . ALA A 1 112 ? 5.641 17.525 2.895 1.00 57.75 112 ALA A C 1
ATOM 870 O O . ALA A 1 112 ? 6.625 18.248 3.048 1.00 57.75 112 ALA A O 1
ATOM 871 N N . GLY A 1 113 ? 5.672 16.425 2.142 1.00 53.78 113 GLY A N 1
ATOM 872 C CA . GLY A 1 113 ? 6.872 15.859 1.560 1.00 53.78 113 GLY A CA 1
ATOM 873 C C . GLY A 1 113 ? 7.408 16.865 0.570 1.00 53.78 113 GLY A C 1
ATOM 874 O O . GLY A 1 113 ? 6.632 17.365 -0.245 1.00 53.78 113 GLY A O 1
ATOM 875 N N . ALA A 1 114 ? 8.693 17.200 0.730 1.00 58.41 114 ALA A N 1
ATOM 876 C CA . ALA A 1 114 ? 9.460 18.186 -0.025 1.00 58.41 114 ALA A CA 1
ATOM 877 C C . ALA A 1 114 ? 8.738 18.613 -1.306 1.00 58.41 114 ALA A C 1
ATOM 879 O O . ALA A 1 114 ? 8.706 17.857 -2.280 1.00 58.41 114 ALA A O 1
ATOM 880 N N . LYS A 1 115 ? 8.099 19.795 -1.259 1.00 63.62 115 LYS A N 1
ATOM 881 C CA . LYS A 1 115 ? 7.361 20.360 -2.395 1.00 63.62 115 LYS A CA 1
ATOM 882 C C . LYS A 1 115 ? 8.194 20.118 -3.647 1.00 63.62 115 LYS A C 1
ATOM 884 O O . LYS A 1 115 ? 9.344 20.558 -3.685 1.00 63.62 115 LYS A O 1
ATOM 889 N N . ALA A 1 116 ? 7.629 19.390 -4.614 1.00 67.62 116 ALA A N 1
ATOM 890 C CA . ALA A 1 116 ? 8.315 19.075 -5.859 1.00 67.62 116 ALA A CA 1
ATOM 891 C C . ALA A 1 116 ? 8.996 20.346 -6.372 1.00 67.62 116 ALA A C 1
ATOM 893 O O . ALA A 1 116 ? 8.350 21.400 -6.445 1.00 67.62 116 ALA A O 1
ATOM 894 N N . SER A 1 117 ? 10.299 20.261 -6.652 1.00 80.31 117 SER A N 1
ATOM 895 C CA . SER A 1 117 ? 11.061 21.436 -7.072 1.00 80.31 117 SER A CA 1
ATOM 896 C C . SER A 1 117 ? 10.381 22.076 -8.283 1.00 80.31 117 SER A C 1
ATOM 898 O O . SER A 1 117 ? 9.696 21.396 -9.054 1.00 80.31 117 SER A O 1
ATOM 900 N N . LEU A 1 118 ? 10.557 23.387 -8.474 1.00 86.31 118 LEU A N 1
ATOM 901 C CA . LEU A 1 118 ? 9.979 24.093 -9.625 1.00 86.31 118 LEU A CA 1
ATOM 902 C C . LEU A 1 118 ? 10.272 23.344 -10.941 1.00 86.31 118 LEU A C 1
ATOM 904 O O . LEU A 1 118 ? 9.387 23.190 -11.781 1.00 86.31 118 LEU A O 1
ATOM 908 N N . LEU A 1 119 ? 11.486 22.793 -11.056 1.00 88.38 119 LEU A N 1
ATOM 909 C CA . LEU A 1 119 ? 11.922 21.956 -12.169 1.00 88.38 119 LEU A CA 1
ATOM 910 C C . LEU A 1 119 ? 11.094 20.671 -12.301 1.00 88.38 119 LEU A C 1
ATOM 912 O O . LEU A 1 119 ? 10.568 20.407 -13.378 1.00 88.38 119 LEU A O 1
ATOM 916 N N . GLN A 1 120 ? 10.935 19.888 -11.228 1.00 85.12 120 GLN A N 1
ATOM 917 C CA . GLN A 1 120 ? 10.091 18.685 -11.246 1.00 85.12 120 GLN A CA 1
ATOM 918 C C . GLN A 1 120 ? 8.655 19.014 -11.647 1.00 85.12 120 GLN A C 1
ATOM 920 O O . GLN A 1 120 ? 8.071 18.310 -12.466 1.00 85.12 120 GLN A O 1
ATOM 925 N N . ARG A 1 121 ? 8.092 20.097 -11.102 1.00 86.06 121 ARG A N 1
ATOM 926 C CA . ARG A 1 121 ? 6.715 20.514 -11.378 1.00 86.06 121 ARG A CA 1
ATOM 927 C C . ARG A 1 121 ? 6.538 20.919 -12.840 1.00 86.06 121 ARG A C 1
ATOM 929 O O . ARG A 1 121 ? 5.558 20.514 -13.461 1.00 86.06 121 ARG A O 1
ATOM 936 N N . MET A 1 122 ? 7.509 21.645 -13.394 1.00 87.75 122 MET A N 1
ATOM 937 C CA . MET A 1 122 ? 7.554 22.016 -14.807 1.00 87.75 122 MET A CA 1
ATOM 938 C C . MET A 1 122 ? 7.705 20.783 -15.708 1.00 87.75 122 MET A C 1
ATOM 940 O O . MET A 1 122 ? 6.974 20.651 -16.685 1.00 87.75 122 MET A O 1
ATOM 944 N N . ILE A 1 123 ? 8.594 19.847 -15.371 1.00 90.06 123 ILE A N 1
ATOM 945 C CA . ILE A 1 123 ? 8.775 18.600 -16.126 1.00 90.06 123 ILE A CA 1
ATOM 946 C C . ILE A 1 123 ? 7.480 17.772 -16.119 1.00 90.06 123 ILE A C 1
ATOM 948 O O . ILE A 1 123 ? 7.014 17.359 -17.182 1.00 90.06 123 ILE A O 1
ATOM 952 N N . LEU A 1 124 ? 6.854 17.576 -14.955 1.00 88.62 124 LEU A N 1
ATOM 953 C CA . LEU A 1 124 ? 5.629 16.779 -14.838 1.00 88.62 124 LEU A CA 1
ATOM 954 C C . LEU A 1 124 ? 4.413 17.424 -15.518 1.00 88.62 124 LEU A C 1
ATOM 956 O O . LEU A 1 124 ? 3.621 16.699 -16.105 1.00 88.62 124 LEU A O 1
ATOM 960 N N . HIS A 1 125 ? 4.248 18.753 -15.463 1.00 87.56 125 HIS A N 1
ATOM 961 C CA . HIS A 1 125 ? 3.083 19.431 -16.059 1.00 87.56 125 HIS A CA 1
ATOM 962 C C . HIS A 1 125 ? 3.273 19.851 -17.521 1.00 87.56 125 HIS A C 1
ATOM 964 O O . HIS A 1 125 ? 2.294 19.950 -18.261 1.00 87.56 125 HIS A O 1
ATOM 970 N N . HIS A 1 126 ? 4.502 20.131 -17.961 1.00 87.69 126 HIS A N 1
ATOM 971 C CA . HIS A 1 126 ? 4.746 20.690 -19.294 1.00 87.69 126 HIS A CA 1
ATOM 972 C C . HIS A 1 126 ? 5.560 19.792 -20.220 1.00 87.69 126 HIS A C 1
ATOM 974 O O . HIS A 1 126 ? 5.450 19.977 -21.433 1.00 87.69 126 HIS A O 1
ATOM 980 N N . LEU A 1 127 ? 6.339 18.836 -19.706 1.00 89.56 127 LEU A N 1
ATOM 981 C CA . LEU A 1 127 ? 7.130 17.930 -20.541 1.00 89.56 127 LEU A CA 1
ATOM 982 C C . LEU A 1 127 ? 6.452 16.563 -20.682 1.00 89.56 127 LEU A C 1
ATOM 984 O O . LEU A 1 127 ? 6.060 16.204 -21.789 1.00 89.56 127 LEU A O 1
ATOM 988 N N . PHE A 1 128 ? 6.250 15.842 -19.575 1.00 90.88 128 PHE A N 1
ATOM 989 C CA . PHE A 1 128 ? 5.691 14.480 -19.558 1.00 90.88 128 PHE A CA 1
ATOM 990 C C . PHE A 1 128 ? 4.324 14.305 -20.250 1.00 90.88 128 PHE A C 1
ATOM 992 O O . PHE A 1 128 ? 4.165 13.304 -20.948 1.00 90.88 128 PHE A O 1
ATOM 999 N N . PRO A 1 129 ? 3.352 15.236 -20.143 1.00 91.81 129 PRO A N 1
ATOM 1000 C CA . PRO A 1 129 ? 2.027 15.052 -20.744 1.00 91.81 129 PRO A CA 1
ATOM 1001 C C . PRO A 1 129 ? 2.033 15.135 -22.275 1.00 91.81 129 PRO A C 1
ATOM 1003 O O . PRO A 1 129 ? 1.069 14.738 -22.924 1.00 91.81 129 PRO A O 1
ATOM 1006 N N . TYR A 1 130 ? 3.109 15.657 -22.872 1.00 91.00 130 TYR A N 1
ATOM 1007 C CA . TYR A 1 130 ? 3.194 15.924 -24.303 1.00 91.00 130 TYR A CA 1
ATOM 1008 C C . TYR A 1 130 ? 4.305 15.083 -24.934 1.00 91.00 130 TYR A C 1
ATOM 1010 O O . TYR A 1 130 ? 5.471 15.483 -24.964 1.00 91.00 130 TYR A O 1
ATOM 1018 N N . ALA A 1 131 ? 3.936 13.940 -25.521 1.00 88.00 131 ALA A N 1
ATOM 1019 C CA . ALA A 1 131 ? 4.883 12.999 -26.130 1.00 88.00 131 AL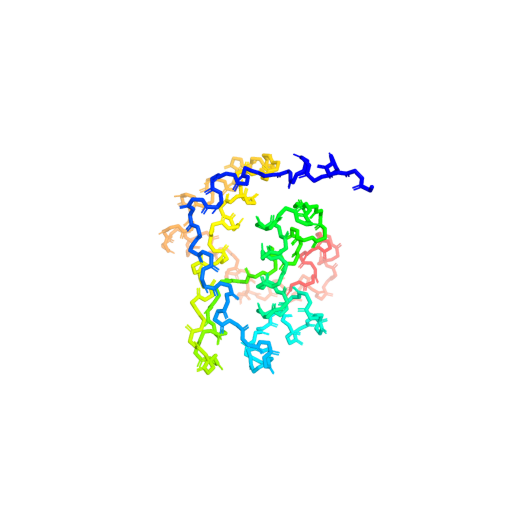A A CA 1
ATOM 1020 C C . ALA A 1 131 ? 5.831 13.651 -27.160 1.00 88.00 131 ALA A C 1
ATOM 1022 O O . ALA A 1 131 ? 6.995 13.265 -27.263 1.00 88.00 131 ALA A O 1
ATOM 1023 N N . GLY A 1 132 ? 5.366 14.666 -27.901 1.00 91.19 132 GLY A N 1
ATOM 1024 C CA . GLY A 1 132 ? 6.200 15.432 -28.834 1.00 91.19 132 GLY A CA 1
ATOM 1025 C C . GLY A 1 132 ? 7.344 16.185 -28.147 1.00 91.19 132 GLY A C 1
ATOM 1026 O O . GLY A 1 132 ? 8.482 16.104 -28.601 1.00 91.19 132 GLY A O 1
ATOM 1027 N N . ARG A 1 133 ? 7.070 16.837 -27.008 1.00 92.00 133 ARG A N 1
ATOM 1028 C CA . ARG A 1 133 ? 8.076 17.584 -26.234 1.00 92.00 133 ARG A CA 1
ATOM 1029 C C . ARG A 1 133 ? 9.103 16.651 -25.602 1.00 92.00 133 ARG A C 1
ATOM 1031 O O . ARG A 1 133 ? 10.290 16.957 -25.595 1.00 92.00 133 ARG A O 1
ATOM 1038 N N . VAL A 1 134 ? 8.661 15.487 -25.121 1.00 91.69 134 VAL A N 1
ATOM 1039 C CA . VAL A 1 134 ? 9.566 14.443 -24.615 1.00 91.69 134 VAL A CA 1
ATOM 1040 C C . VAL A 1 134 ? 10.501 13.961 -25.726 1.00 91.69 134 VAL A C 1
ATOM 1042 O O . VAL A 1 134 ? 11.709 13.869 -25.518 1.00 91.69 134 VAL A O 1
ATOM 1045 N N . LYS A 1 135 ? 9.974 13.708 -26.934 1.00 89.81 135 LYS A N 1
ATOM 1046 C CA . LYS A 1 135 ? 10.785 13.280 -28.087 1.00 89.81 135 LYS A CA 1
ATOM 1047 C C . LYS A 1 135 ? 11.848 14.313 -28.466 1.00 89.81 135 LYS A C 1
ATOM 1049 O O . LYS A 1 135 ? 12.980 13.918 -28.726 1.00 89.81 135 LYS A O 1
ATOM 1054 N N . THR A 1 136 ? 11.507 15.603 -28.485 1.00 92.44 136 THR A N 1
ATOM 1055 C CA . THR A 1 136 ? 12.473 16.670 -28.792 1.00 92.44 136 THR A CA 1
ATOM 1056 C C . THR A 1 136 ? 13.487 16.858 -27.670 1.00 92.44 136 THR A C 1
ATOM 1058 O O . THR A 1 136 ? 14.675 16.986 -27.947 1.00 92.44 136 THR A O 1
ATOM 1061 N N . ALA A 1 137 ? 13.055 16.800 -26.407 1.00 91.50 137 ALA A N 1
ATOM 1062 C CA . ALA A 1 137 ? 13.950 16.897 -25.255 1.00 91.50 137 ALA A CA 1
ATOM 1063 C C . ALA A 1 137 ? 14.969 15.744 -25.205 1.00 91.50 137 ALA A C 1
ATOM 1065 O O . ALA A 1 137 ? 16.109 15.946 -24.803 1.00 91.50 137 ALA A O 1
ATOM 1066 N N . LEU A 1 138 ? 14.584 14.548 -25.666 1.00 92.62 138 LEU A N 1
ATOM 1067 C CA . LEU A 1 138 ? 15.468 13.382 -25.760 1.00 92.62 138 LEU A CA 1
ATOM 1068 C C . LEU A 1 138 ? 16.282 13.313 -27.066 1.00 92.62 138 LEU A C 1
ATOM 1070 O O . LEU A 1 138 ? 17.102 12.407 -27.214 1.00 92.62 138 LEU A O 1
ATOM 1074 N N . ALA A 1 139 ? 16.094 14.230 -28.020 1.00 91.69 139 ALA A N 1
ATOM 1075 C CA . ALA A 1 139 ? 16.803 14.193 -29.301 1.00 91.69 139 ALA A CA 1
ATOM 1076 C C . ALA A 1 139 ? 18.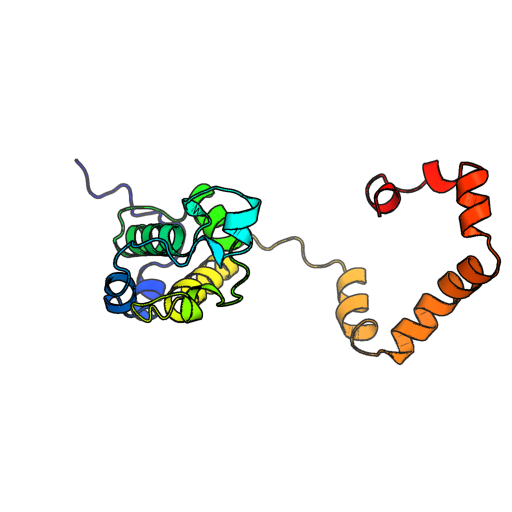339 14.288 -29.166 1.00 91.69 139 ALA A C 1
ATOM 1078 O O . ALA A 1 139 ? 19.020 13.494 -29.819 1.00 91.69 139 ALA A O 1
ATOM 1079 N N . PRO A 1 140 ? 18.911 15.150 -28.295 1.00 88.75 140 PRO A N 1
ATOM 1080 C CA . PRO A 1 140 ? 20.355 15.181 -28.071 1.00 88.75 140 PRO A CA 1
ATOM 1081 C C . PRO A 1 140 ? 20.868 13.858 -27.503 1.00 88.75 140 PRO A C 1
ATOM 1083 O O . PRO A 1 140 ? 21.837 13.309 -28.014 1.00 88.75 140 PRO A O 1
ATOM 1086 N N . ALA A 1 141 ? 20.178 13.294 -26.506 1.00 88.31 141 ALA A N 1
ATOM 1087 C CA . ALA A 1 141 ? 20.550 12.010 -25.913 1.00 88.31 141 ALA A CA 1
ATOM 1088 C C . ALA A 1 141 ? 20.564 10.879 -26.958 1.00 88.31 141 ALA A C 1
ATOM 1090 O O . ALA A 1 141 ? 21.506 10.093 -27.005 1.00 88.31 141 ALA A O 1
ATOM 1091 N N . ARG A 1 142 ? 19.572 10.845 -27.860 1.00 86.62 142 ARG A N 1
ATOM 1092 C CA . ARG A 1 142 ? 19.530 9.892 -28.983 1.00 86.62 142 ARG A CA 1
ATOM 1093 C C . ARG A 1 142 ? 20.662 10.103 -29.984 1.00 86.62 142 ARG A C 1
ATOM 1095 O O . ARG A 1 142 ? 21.189 9.131 -30.515 1.00 86.62 142 ARG A O 1
ATOM 1102 N N . LEU A 1 143 ? 21.036 11.353 -30.251 1.00 90.56 143 LEU A N 1
ATOM 1103 C CA . LEU A 1 143 ? 22.161 11.667 -31.128 1.00 90.56 143 LEU A CA 1
ATOM 1104 C C . LEU A 1 143 ? 23.487 11.206 -30.504 1.00 90.56 143 LEU A C 1
ATOM 1106 O O . LEU A 1 143 ? 24.263 10.536 -31.177 1.00 90.56 143 LEU A O 1
ATOM 1110 N N . PHE A 1 144 ? 23.704 11.477 -29.214 1.00 87.50 144 PHE A N 1
ATOM 1111 C CA . PHE A 1 144 ? 24.869 10.992 -28.464 1.00 87.50 144 PHE A CA 1
ATOM 1112 C C . PHE A 1 144 ? 24.950 9.458 -28.432 1.00 87.50 144 PHE A C 1
ATOM 1114 O O . PHE A 1 144 ? 26.034 8.908 -28.621 1.00 87.50 144 PHE A O 1
ATOM 1121 N N . GLN A 1 145 ? 23.814 8.771 -28.260 1.00 85.25 145 GLN A N 1
ATOM 1122 C CA . GLN A 1 145 ? 23.722 7.309 -28.363 1.00 85.25 145 GLN A CA 1
ATOM 1123 C C . GLN A 1 145 ? 24.107 6.815 -29.762 1.00 85.25 145 GLN A C 1
ATOM 1125 O O . GLN A 1 145 ? 24.948 5.934 -29.897 1.00 85.25 145 GLN A O 1
ATOM 1130 N N . LYS A 1 146 ? 23.539 7.413 -30.817 1.00 87.00 146 LYS A N 1
ATOM 1131 C CA . LYS A 1 146 ? 23.797 7.008 -32.207 1.00 87.00 146 LYS A CA 1
ATOM 1132 C C . LYS A 1 146 ? 25.247 7.246 -32.639 1.00 87.00 146 LYS A C 1
ATOM 1134 O O . LYS A 1 146 ? 25.767 6.501 -33.460 1.00 87.00 146 LYS A O 1
ATOM 1139 N N . LEU A 1 147 ? 25.888 8.279 -32.096 1.00 89.38 147 LEU A N 1
ATOM 1140 C CA . LEU A 1 147 ? 27.291 8.609 -32.349 1.00 89.38 147 LEU A CA 1
ATOM 1141 C C . LEU A 1 147 ? 28.276 7.773 -31.505 1.00 89.38 147 LEU A C 1
ATOM 1143 O O . LEU A 1 147 ? 29.480 7.962 -31.643 1.00 89.38 147 LEU A O 1
ATOM 1147 N N . GLY A 1 148 ? 27.803 6.880 -30.624 1.00 82.62 148 GLY A N 1
ATOM 1148 C CA . GLY A 1 148 ? 28.666 6.030 -29.789 1.00 82.62 148 GLY A CA 1
ATOM 1149 C C . GLY A 1 148 ? 29.474 6.794 -28.731 1.00 82.62 148 GLY A C 1
ATOM 1150 O O . GLY A 1 148 ? 30.413 6.257 -28.149 1.00 82.62 148 GLY A O 1
ATOM 1151 N N . LEU A 1 149 ? 29.119 8.057 -28.466 1.00 80.75 149 LEU A N 1
ATOM 1152 C CA . LEU A 1 149 ? 29.804 8.918 -27.495 1.00 80.75 149 LEU A CA 1
ATOM 1153 C C . LEU A 1 149 ? 29.604 8.436 -26.057 1.00 80.75 149 LEU A C 1
ATOM 1155 O O . LEU A 1 149 ? 30.468 8.671 -25.218 1.00 80.75 149 LEU A O 1
ATOM 1159 N N . LEU A 1 150 ? 28.492 7.748 -25.776 1.00 75.56 150 LEU A N 1
ATOM 1160 C CA . LEU A 1 150 ? 28.260 7.130 -24.470 1.00 75.56 150 LEU A CA 1
ATOM 1161 C C . LEU A 1 150 ? 29.208 5.947 -24.234 1.00 75.56 150 LEU A C 1
ATOM 1163 O O . LEU A 1 150 ? 29.873 5.925 -23.203 1.00 75.56 150 LEU A O 1
ATOM 1167 N N . ASP A 1 151 ? 29.376 5.058 -25.217 1.00 76.25 151 ASP A N 1
ATOM 1168 C CA . ASP A 1 151 ? 30.342 3.951 -25.147 1.00 76.25 151 ASP A CA 1
ATOM 1169 C C . ASP A 1 151 ? 31.781 4.463 -24.993 1.00 76.25 151 ASP A C 1
ATOM 1171 O O . ASP A 1 151 ? 32.594 3.888 -24.267 1.00 76.25 151 ASP A O 1
ATOM 1175 N N . LEU A 1 152 ? 32.113 5.572 -25.663 1.00 81.00 152 LEU A N 1
ATOM 1176 C CA . LEU A 1 152 ? 33.413 6.227 -25.523 1.00 81.00 152 LEU A CA 1
ATOM 1177 C C . LEU A 1 152 ? 33.581 6.887 -24.146 1.00 81.00 152 LEU A C 1
ATOM 1179 O O . LEU A 1 152 ? 34.667 6.827 -23.570 1.00 81.00 152 LEU A O 1
ATOM 1183 N N . ALA A 1 153 ? 32.528 7.489 -23.592 1.00 78.50 153 ALA A N 1
ATOM 1184 C CA . ALA A 1 153 ? 32.533 8.072 -22.250 1.00 78.50 153 ALA A CA 1
ATOM 1185 C C . ALA A 1 153 ? 32.668 6.996 -21.158 1.00 78.50 153 ALA A C 1
ATOM 1187 O O . ALA A 1 153 ? 33.319 7.224 -20.136 1.00 78.50 153 ALA A O 1
ATOM 1188 N N . GLU A 1 154 ? 32.107 5.811 -21.390 1.00 75.75 154 GLU A N 1
ATOM 1189 C CA . GLU A 1 154 ? 32.241 4.655 -20.508 1.00 75.75 154 GLU A CA 1
ATOM 1190 C C . GLU A 1 154 ? 33.654 4.060 -20.574 1.00 75.75 154 GLU A C 1
ATOM 1192 O O . GLU A 1 154 ? 34.303 3.892 -19.539 1.00 75.75 154 GLU A O 1
ATOM 1197 N N . LYS A 1 155 ? 34.195 3.865 -21.786 1.00 79.06 155 LYS A N 1
ATOM 1198 C CA . LYS A 1 155 ? 35.572 3.383 -22.004 1.00 79.06 155 LYS A CA 1
ATOM 1199 C C . LYS A 1 155 ? 36.647 4.361 -21.523 1.00 79.06 155 LYS A C 1
ATOM 1201 O O . LYS A 1 155 ? 37.690 3.928 -21.046 1.00 79.06 155 LYS A O 1
ATOM 1206 N N . SER A 1 156 ? 36.401 5.668 -21.616 1.00 82.56 156 SER A N 1
ATOM 1207 C CA . SER A 1 156 ? 37.314 6.709 -21.112 1.00 82.56 156 SER A CA 1
ATOM 1208 C C . SER A 1 156 ? 37.195 6.952 -19.601 1.00 82.56 156 SER A C 1
ATOM 1210 O O . SER A 1 156 ? 37.942 7.755 -19.046 1.00 82.56 156 SER A O 1
ATOM 1212 N N . GLY A 1 157 ? 36.276 6.265 -18.909 1.00 77.56 157 GLY A N 1
ATOM 1213 C CA . GLY A 1 157 ? 36.085 6.394 -17.462 1.00 77.56 157 GLY A CA 1
ATOM 1214 C C . GLY A 1 157 ? 35.415 7.701 -17.024 1.00 77.56 157 GLY A C 1
ATOM 1215 O O . GLY A 1 157 ? 35.322 7.969 -15.824 1.00 77.56 157 GLY A O 1
ATOM 1216 N N . MET A 1 158 ? 34.909 8.497 -17.969 1.00 76.69 158 MET A N 1
ATOM 1217 C CA . MET A 1 158 ? 34.244 9.778 -17.720 1.00 76.69 158 MET A CA 1
ATOM 1218 C C . MET A 1 158 ? 32.901 9.605 -16.988 1.00 76.69 158 MET A C 1
ATOM 1220 O O . MET A 1 158 ? 32.442 10.509 -16.290 1.00 76.69 158 MET A O 1
ATOM 1224 N N . THR A 1 159 ? 32.325 8.400 -17.022 1.00 73.12 159 THR A N 1
ATOM 1225 C CA . THR A 1 159 ? 31.162 7.995 -16.212 1.00 73.12 159 THR A CA 1
ATOM 1226 C C . THR A 1 159 ? 31.430 7.980 -14.700 1.00 73.12 159 THR A C 1
ATOM 1228 O O . THR A 1 159 ? 30.484 7.947 -13.914 1.00 73.12 159 THR A O 1
ATOM 1231 N N . ARG A 1 160 ? 32.694 8.078 -14.249 1.00 72.31 160 ARG A N 1
ATOM 1232 C CA . ARG A 1 160 ? 33.039 8.259 -12.823 1.00 72.31 160 ARG A CA 1
ATOM 1233 C C . ARG A 1 160 ? 32.677 9.642 -12.270 1.00 72.31 160 ARG A C 1
ATOM 1235 O O . ARG A 1 160 ? 32.607 9.776 -11.053 1.00 72.31 160 ARG A O 1
ATOM 1242 N N . LEU A 1 161 ? 32.440 10.636 -13.132 1.00 78.56 161 LEU A N 1
ATOM 1243 C CA . LEU A 1 161 ? 31.999 11.983 -12.739 1.00 78.56 161 LEU A CA 1
ATOM 1244 C C . LEU A 1 161 ? 30.484 12.066 -12.492 1.00 78.56 161 LEU A C 1
ATOM 1246 O O . LEU A 1 161 ? 29.999 13.071 -11.974 1.00 78.56 161 LEU A O 1
ATOM 1250 N N . LEU A 1 162 ? 29.728 11.027 -12.862 1.00 78.31 162 LEU A N 1
ATOM 1251 C CA . LEU A 1 162 ? 28.286 10.987 -12.648 1.00 78.31 162 LEU A CA 1
ATOM 1252 C C . LEU A 1 162 ? 27.943 10.658 -11.184 1.00 78.31 162 LEU A C 1
ATOM 1254 O O . LEU A 1 162 ? 28.654 9.884 -10.534 1.00 78.31 162 LEU A O 1
ATOM 1258 N N . PRO A 1 163 ? 26.817 11.186 -10.669 1.00 78.94 163 PRO A N 1
ATOM 1259 C CA . PRO A 1 163 ? 26.307 10.832 -9.352 1.00 78.94 163 PRO A CA 1
ATOM 1260 C C . PRO A 1 163 ? 26.137 9.311 -9.190 1.00 78.94 163 PRO A C 1
ATOM 1262 O O . PRO A 1 163 ? 25.733 8.630 -10.139 1.00 78.94 163 PRO A O 1
ATOM 1265 N N . PRO A 1 164 ? 26.345 8.761 -7.978 1.00 70.81 164 PRO A N 1
ATOM 1266 C CA . PRO A 1 164 ? 26.301 7.317 -7.730 1.00 70.81 164 PRO A CA 1
ATOM 1267 C C . PRO A 1 164 ? 24.941 6.674 -8.039 1.00 70.81 164 PRO A C 1
ATOM 1269 O O . PRO A 1 164 ? 24.878 5.459 -8.213 1.00 70.81 164 PRO A O 1
ATOM 1272 N N . THR A 1 165 ? 23.869 7.466 -8.108 1.00 73.00 165 THR A N 1
ATOM 1273 C CA . THR A 1 165 ? 22.514 7.029 -8.473 1.00 73.00 165 THR A CA 1
ATOM 1274 C C . THR A 1 165 ? 22.378 6.748 -9.968 1.00 73.00 165 THR A C 1
ATOM 1276 O O . THR A 1 165 ? 21.726 5.786 -10.348 1.00 73.00 165 THR A O 1
ATOM 1279 N N . LEU A 1 166 ? 23.022 7.560 -10.814 1.00 67.88 166 LEU A N 1
ATOM 1280 C CA . LEU A 1 166 ? 22.976 7.419 -12.274 1.00 67.88 166 LEU A CA 1
ATOM 1281 C C . LEU A 1 166 ? 24.005 6.419 -12.802 1.00 67.88 166 LEU A C 1
ATOM 1283 O O . LEU A 1 166 ? 23.873 5.941 -13.915 1.00 67.88 166 LEU A O 1
ATOM 1287 N N . ARG A 1 167 ? 25.012 6.079 -11.996 1.00 67.38 167 ARG A N 1
ATOM 1288 C CA . ARG A 1 167 ? 26.014 5.060 -12.330 1.00 67.38 167 ARG A CA 1
ATOM 1289 C C . ARG A 1 167 ? 25.490 3.617 -12.208 1.00 67.38 167 ARG A C 1
ATOM 1291 O O . ARG A 1 167 ? 26.183 2.697 -12.620 1.00 67.38 167 ARG A O 1
ATOM 1298 N N . ARG A 1 168 ? 24.328 3.412 -11.573 1.00 57.34 168 ARG A N 1
ATOM 1299 C CA . ARG A 1 168 ? 23.730 2.085 -11.304 1.00 57.34 168 ARG A CA 1
ATOM 1300 C C . ARG A 1 168 ? 22.492 1.772 -12.155 1.00 57.34 168 ARG A C 1
ATOM 1302 O O . ARG A 1 168 ? 21.897 0.719 -11.949 1.00 57.34 168 ARG A O 1
ATOM 1309 N N . MET A 1 169 ? 22.084 2.700 -13.020 1.00 54.22 169 MET A N 1
ATOM 1310 C CA . MET A 1 169 ? 21.055 2.489 -14.045 1.00 54.22 169 MET A CA 1
ATOM 1311 C C . MET A 1 169 ? 21.724 2.041 -15.335 1.00 54.22 169 MET A C 1
ATOM 1313 O O . MET A 1 169 ? 21.116 1.194 -16.018 1.00 54.22 169 MET A O 1
#

pLDDT: mean 86.38, std 13.99, range [36.59, 98.12]

Solvent-accessible surface area (backbone atoms only — not comparable to full-atom values): 9968 Å² total; per-residue (Å²): 136,77,93,70,81,51,76,70,23,72,58,70,58,69,63,48,56,76,67,37,68,70,65,57,64,67,41,58,81,77,82,60,65,24,32,85,51,25,67,52,16,67,74,66,74,40,59,54,48,14,59,66,34,37,51,52,52,53,46,33,37,75,69,52,76,38,48,58,43,72,69,55,46,52,37,58,67,62,54,82,81,77,62,50,36,35,83,49,31,92,66,58,35,62,55,64,63,58,50,51,58,54,53,53,48,52,58,74,63,42,71,86,66,76,71,68,48,74,64,54,49,46,40,60,69,66,28,67,78,36,68,67,54,44,52,60,71,43,42,63,60,51,49,41,56,76,69,44,50,54,63,48,33,53,75,69,51,56,54,73,77,48,58,78,75,70,68,74,112

Radius of gyration: 22.74 Å; Cα contacts (8 Å, |Δi|>4): 149; chains: 1; bounding box: 55×43×65 Å

Mean predicted aligned error: 9.8 Å

Foldseek 3Di:
DDLPVLPPLLFPLVQLLVQADLVLLVLDPPPQQLQVQFPLCVVPVDVCLGLNVLSVLLNCNNVSNDGNDPVNLVSLVSHPLPCSSQVRDPSNRPSSSRSVSVVVRSVVSPDPPDDQPPVRVCCVPPQVVDPVNVCVVCVVVVVCVVVCVVVVCVVVVVLVPDDPVVNVD

Nearest PDB structures (foldseek):
  5odc-assembly1_I  TM=5.093E-01  e=1.007E-03  Methanothermococcus thermolithotrophicus DSM 2095
  2lqg-assembly1_A  TM=2.496E-01  e=5.149E+00  Mus musculus

Secondary structure (DSSP, 8-state):
--TTTTS--SS-HHHHHHHS-THHHHT-----TTSTT-HHHHHH--GGGSHHHHHHHHHHHHTTSS---HHHHHHHHT-----HHHHT-TT---HHHHHHHHHHHHHHTS-------HHHHHIIIIITT-HHHHHHHTHHHHHHHHTTHHHHHHHTTGGGGS-TTGGG-

Sequence (169 aa):
MDGQQVQDAGIDLDWLTRKIEYRNFQECIHCGLCTASCPTYVETGNENDSPRGRIYLMRAVTDGRLGMGPHVRRHLELCLDCRACESACPSGVRYGTLIEPFKIALQKDAPAGAKASLLQRMILHHLFPYAGRVKTALAPARLFQKLGLLDLAEKSGMTRLLPPTLRRM